Protein AF-A0A9X2WMZ4-F1 (afdb_monomer_lite)

pLDDT: mean 79.15, std 19.43, range [37.97, 97.25]

Secondary structure (DSSP, 8-state):
-------------EEEEEEEETTEEEEEEEETTEEEEE---B-HHHHHHHHHHHHTTPPP-TT--TT-----

Organism: NCBI:txid2952222

Structure (mmCIF, N/CA/C/O backbone):
data_AF-A0A9X2WMZ4-F1
#
_entry.id   AF-A0A9X2WMZ4-F1
#
loop_
_atom_site.group_PDB
_atom_site.id
_atom_site.type_symbol
_atom_site.label_atom_id
_atom_site.label_alt_id
_atom_site.label_comp_id
_atom_site.label_asym_id
_atom_site.label_entity_id
_atom_site.label_seq_id
_atom_site.pdbx_PDB_ins_code
_atom_site.Cartn_x
_atom_site.Cartn_y
_atom_site.Cartn_z
_atom_site.occupancy
_atom_site.B_iso_or_equiv
_atom_site.auth_seq_id
_atom_site.auth_comp_id
_atom_site.auth_asym_id
_atom_site.auth_ato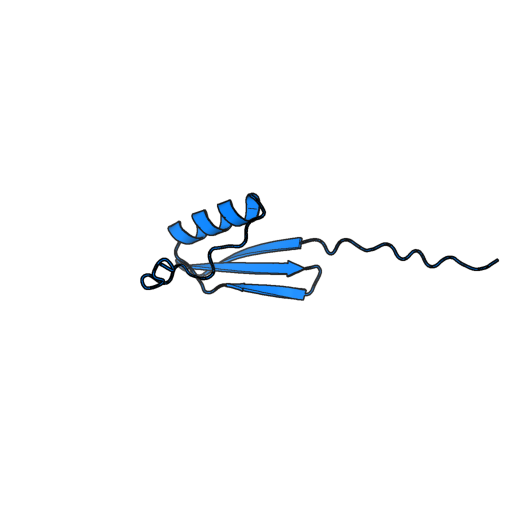m_id
_atom_site.pdbx_PDB_model_num
ATOM 1 N N . MET A 1 1 ? 25.171 -0.790 -42.989 1.00 37.97 1 MET A N 1
ATOM 2 C CA . MET A 1 1 ? 25.008 -1.520 -41.714 1.00 37.97 1 MET A CA 1
ATOM 3 C C . MET A 1 1 ? 24.004 -0.751 -40.882 1.00 37.97 1 MET A C 1
ATOM 5 O O . MET A 1 1 ? 24.351 0.261 -40.291 1.00 37.97 1 MET A O 1
ATOM 9 N N . THR A 1 2 ? 22.740 -1.153 -40.960 1.00 40.72 2 THR A N 1
ATOM 10 C CA . THR A 1 2 ? 21.633 -0.502 -40.256 1.00 40.72 2 THR A CA 1
ATOM 11 C C . THR A 1 2 ? 21.686 -0.959 -38.805 1.00 40.72 2 THR A C 1
ATOM 13 O O . THR A 1 2 ? 21.565 -2.154 -38.543 1.00 40.72 2 THR A O 1
ATOM 16 N N . GLN A 1 3 ? 21.953 -0.037 -37.881 1.00 46.91 3 GLN A N 1
ATOM 17 C CA . GLN A 1 3 ? 21.885 -0.327 -36.454 1.00 46.91 3 GLN A CA 1
ATOM 18 C C . GLN A 1 3 ? 20.432 -0.635 -36.098 1.00 46.91 3 GLN A C 1
ATOM 20 O O . GLN A 1 3 ? 19.556 0.215 -36.239 1.00 46.91 3 GLN A O 1
ATOM 25 N N . LEU A 1 4 ? 20.188 -1.884 -35.710 1.00 49.47 4 LEU A N 1
ATOM 26 C CA . LEU A 1 4 ? 18.936 -2.322 -35.116 1.00 49.47 4 LEU A CA 1
ATOM 27 C C . LEU A 1 4 ? 18.878 -1.684 -33.730 1.00 49.47 4 LEU A C 1
ATOM 29 O O . LEU A 1 4 ? 19.705 -1.978 -32.872 1.00 49.47 4 LEU A O 1
ATOM 33 N N . SER A 1 5 ? 17.950 -0.755 -33.546 1.00 53.41 5 SER A N 1
ATOM 34 C CA . SER A 1 5 ? 17.600 -0.223 -32.240 1.00 53.41 5 SER A CA 1
ATOM 35 C C . SER A 1 5 ? 17.129 -1.386 -31.374 1.00 53.41 5 SER A C 1
ATOM 37 O O . SER A 1 5 ? 16.062 -1.950 -31.619 1.00 53.41 5 SER A O 1
ATOM 39 N N . ASP A 1 6 ? 17.941 -1.742 -30.376 1.00 54.81 6 ASP A N 1
ATOM 40 C CA . ASP A 1 6 ? 17.553 -2.600 -29.261 1.00 54.81 6 ASP A CA 1
ATOM 41 C C . ASP A 1 6 ? 16.387 -1.920 -28.540 1.00 54.81 6 ASP A C 1
ATOM 43 O O . ASP A 1 6 ? 16.545 -1.151 -27.592 1.00 54.81 6 ASP A O 1
ATOM 47 N N . ASN A 1 7 ? 15.176 -2.180 -29.025 1.00 53.19 7 ASN A N 1
ATOM 48 C CA . ASN A 1 7 ? 13.942 -1.859 -28.337 1.00 53.19 7 ASN A CA 1
ATOM 49 C C . ASN A 1 7 ? 13.753 -2.915 -27.244 1.00 53.19 7 ASN A C 1
ATOM 51 O O . ASN A 1 7 ? 12.816 -3.712 -27.272 1.00 53.19 7 ASN A O 1
ATOM 55 N N . SER A 1 8 ? 14.710 -2.964 -26.314 1.00 54.84 8 SER A N 1
ATOM 56 C CA . SER A 1 8 ? 14.554 -3.684 -25.066 1.00 54.84 8 SER A CA 1
ATOM 57 C C . SER A 1 8 ? 13.376 -3.023 -24.373 1.00 54.84 8 SER A C 1
ATOM 59 O O . SER A 1 8 ? 13.462 -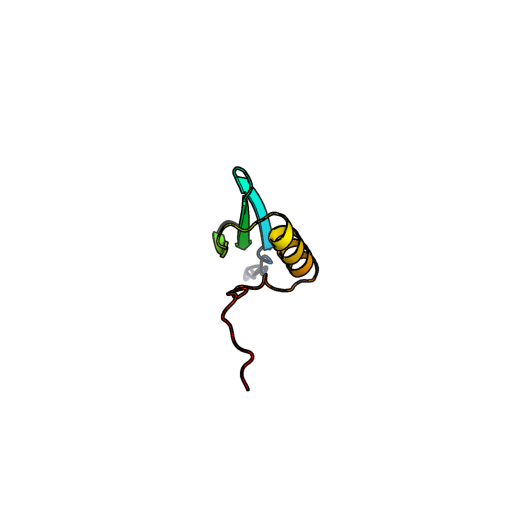1.878 -23.923 1.00 54.84 8 SER A O 1
ATOM 61 N N . LEU A 1 9 ? 12.232 -3.706 -24.383 1.00 58.12 9 LEU A N 1
ATOM 62 C CA . LEU A 1 9 ? 11.123 -3.415 -23.494 1.00 58.12 9 LEU A CA 1
ATOM 63 C C . LEU A 1 9 ? 11.699 -3.565 -22.091 1.00 58.12 9 LEU A C 1
ATOM 65 O O . LEU A 1 9 ? 11.711 -4.660 -21.539 1.00 58.12 9 LEU A O 1
ATOM 69 N N . VAL A 1 10 ? 12.267 -2.483 -21.557 1.00 59.47 10 VAL A N 1
ATOM 70 C CA . VAL A 1 10 ? 12.701 -2.425 -20.171 1.00 59.47 10 VAL A CA 1
ATOM 71 C C . VAL A 1 10 ? 11.433 -2.691 -19.387 1.00 59.47 10 VAL A C 1
ATOM 73 O O . VAL A 1 10 ? 10.576 -1.810 -19.287 1.00 59.47 10 VAL A O 1
ATOM 76 N N . GLU A 1 11 ? 11.267 -3.931 -18.923 1.00 61.09 11 GLU A N 1
ATOM 77 C CA . GLU A 1 11 ? 10.204 -4.289 -18.005 1.00 61.09 11 GLU A CA 1
ATOM 78 C C . GLU A 1 11 ? 10.300 -3.277 -16.877 1.00 61.09 11 GLU A C 1
ATOM 80 O O . GLU A 1 11 ? 11.287 -3.227 -16.132 1.00 61.09 11 GLU A O 1
ATOM 85 N N . LYS A 1 12 ? 9.327 -2.365 -16.837 1.00 71.94 12 LYS A N 1
ATOM 86 C CA . LYS A 1 12 ? 9.295 -1.331 -15.818 1.00 71.94 12 LYS A CA 1
ATOM 87 C C . LYS A 1 12 ? 9.156 -2.076 -14.508 1.00 71.94 12 LYS A C 1
ATOM 89 O O . LYS A 1 12 ? 8.094 -2.624 -14.231 1.00 71.94 12 LYS A O 1
ATOM 94 N N . LYS A 1 13 ? 10.249 -2.134 -13.744 1.00 84.81 13 LYS A N 1
ATOM 95 C CA . LYS A 1 13 ? 10.276 -2.814 -12.454 1.00 84.81 13 LYS A CA 1
ATOM 96 C C . LYS A 1 13 ? 9.146 -2.252 -11.607 1.00 84.81 13 LYS A C 1
ATOM 98 O O . LYS A 1 13 ? 9.107 -1.052 -11.323 1.00 84.81 13 LYS A O 1
ATOM 103 N N . GLU A 1 14 ? 8.219 -3.126 -11.253 1.00 90.12 14 GLU A N 1
ATOM 104 C CA . GLU A 1 14 ? 7.157 -2.803 -10.325 1.00 90.12 14 GLU A CA 1
ATOM 105 C C . GLU A 1 14 ? 7.723 -2.814 -8.907 1.00 90.12 14 GLU A C 1
ATOM 107 O O . GLU A 1 14 ? 8.424 -3.743 -8.503 1.00 90.12 14 GLU A O 1
ATOM 112 N N . LYS A 1 15 ? 7.427 -1.760 -8.149 1.00 93.62 15 LYS A N 1
ATOM 113 C CA . LYS A 1 15 ? 7.836 -1.622 -6.754 1.00 93.62 15 LYS A CA 1
ATOM 114 C C . LYS A 1 15 ? 6.649 -1.155 -5.929 1.00 93.62 15 LYS A C 1
ATOM 116 O O . LYS A 1 15 ? 6.051 -0.125 -6.224 1.00 93.62 15 LYS A O 1
ATOM 121 N N . TRP A 1 16 ? 6.366 -1.870 -4.850 1.00 94.94 16 TRP A N 1
ATOM 122 C CA . TRP A 1 16 ? 5.426 -1.428 -3.827 1.00 94.94 16 TRP A CA 1
ATOM 123 C C . TRP A 1 16 ? 6.182 -0.870 -2.630 1.00 94.94 16 TRP A C 1
ATOM 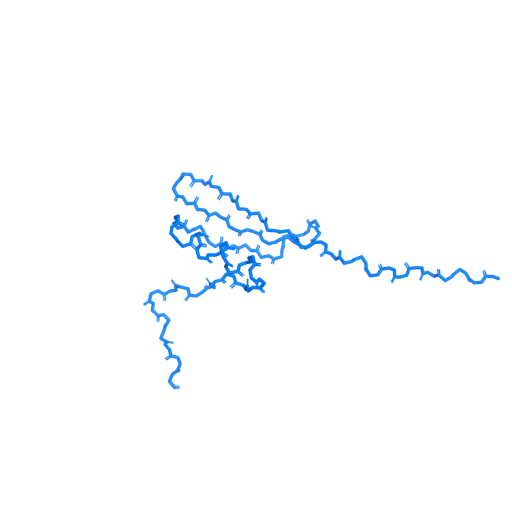125 O O . TRP A 1 16 ? 7.157 -1.460 -2.167 1.00 94.94 16 TRP A O 1
ATOM 135 N N . VAL A 1 17 ? 5.735 0.284 -2.148 1.00 95.62 17 VAL A N 1
ATOM 136 C CA . VAL A 1 17 ? 6.281 0.957 -0.971 1.00 95.62 17 VAL A CA 1
ATOM 137 C C . VAL A 1 17 ? 5.193 1.008 0.092 1.00 95.62 17 VAL A C 1
ATOM 139 O O . VAL A 1 17 ? 4.069 1.418 -0.199 1.00 95.62 17 VAL A O 1
ATOM 142 N N . ILE A 1 18 ? 5.543 0.573 1.305 1.00 96.19 18 ILE A N 1
ATOM 143 C CA . ILE A 1 18 ? 4.675 0.597 2.482 1.00 96.19 18 ILE A CA 1
ATOM 144 C C . ILE A 1 18 ? 5.321 1.513 3.517 1.00 96.19 18 ILE A C 1
ATOM 146 O O . ILE A 1 18 ? 6.424 1.236 3.987 1.00 96.19 18 ILE A O 1
ATOM 150 N N . GLU A 1 19 ? 4.633 2.585 3.884 1.00 97.25 19 GLU A N 1
ATOM 151 C CA . GLU A 1 19 ? 5.109 3.561 4.866 1.00 97.25 19 GLU A CA 1
ATOM 152 C C . GLU A 1 19 ? 4.188 3.562 6.082 1.00 97.25 19 GLU A C 1
ATOM 154 O O . GLU A 1 19 ? 2.967 3.561 5.939 1.00 97.25 19 GLU A O 1
ATOM 159 N N . LYS A 1 20 ? 4.760 3.575 7.289 1.00 96.69 20 LYS A N 1
ATOM 160 C CA . LYS A 1 20 ? 4.001 3.692 8.539 1.00 96.69 20 LYS A CA 1
ATOM 161 C C . LYS A 1 20 ? 4.093 5.120 9.057 1.00 96.69 20 LYS A C 1
ATOM 163 O O . LYS A 1 20 ? 5.186 5.614 9.328 1.00 96.69 20 LYS A O 1
ATOM 168 N N . THR A 1 21 ? 2.946 5.750 9.272 1.00 94.56 21 THR A N 1
ATOM 169 C CA . THR A 1 21 ? 2.839 7.092 9.850 1.00 94.56 21 THR A CA 1
ATOM 170 C C . THR A 1 21 ? 1.885 7.030 11.036 1.00 94.56 21 THR A C 1
ATOM 172 O O . THR A 1 21 ? 0.675 6.861 10.881 1.00 94.56 2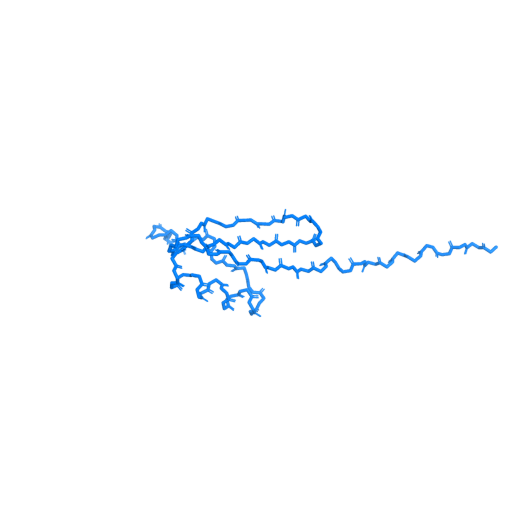1 THR A O 1
ATOM 175 N N . GLY A 1 22 ? 2.435 7.107 12.251 1.00 94.31 22 GLY A N 1
ATOM 176 C CA . GLY A 1 22 ? 1.672 6.846 13.473 1.00 94.31 22 GLY A CA 1
ATOM 177 C C . GLY A 1 22 ? 1.141 5.409 13.497 1.00 94.31 22 GLY A C 1
ATOM 178 O O . GLY A 1 22 ? 1.921 4.454 13.455 1.00 94.31 22 GLY A O 1
ATOM 179 N N . GLU A 1 23 ? -0.181 5.261 13.553 1.00 94.31 23 GLU A N 1
ATOM 180 C CA . GLU A 1 23 ? -0.890 3.970 13.558 1.00 94.31 23 GLU A CA 1
ATOM 181 C C . GLU A 1 23 ? -1.411 3.550 12.177 1.00 94.31 23 GLU A C 1
ATOM 183 O O . GLU A 1 23 ? -2.048 2.503 12.045 1.00 94.31 23 GLU A O 1
ATOM 188 N N . LYS A 1 24 ? -1.161 4.358 11.140 1.00 94.81 24 LYS A N 1
ATOM 189 C CA . LYS A 1 24 ? -1.650 4.091 9.789 1.00 94.81 24 LYS A CA 1
ATOM 190 C C . LYS A 1 24 ? -0.537 3.725 8.820 1.00 94.81 24 LYS A C 1
ATOM 192 O O . LYS A 1 24 ? 0.621 4.095 9.010 1.00 94.81 24 LYS A O 1
ATOM 197 N N . TYR A 1 25 ? -0.922 3.007 7.773 1.00 95.94 25 TYR A N 1
ATOM 198 C CA . TYR A 1 25 ? -0.042 2.504 6.730 1.00 95.94 25 TYR A CA 1
ATOM 199 C C . TYR A 1 25 ? -0.472 3.037 5.371 1.00 95.94 25 TYR A C 1
ATOM 201 O O . TYR A 1 25 ? -1.642 2.937 5.004 1.00 95.94 25 TYR A O 1
ATOM 209 N N . HIS A 1 26 ? 0.483 3.572 4.623 1.00 94.56 26 HIS A N 1
ATOM 210 C CA . HIS A 1 26 ? 0.309 4.072 3.269 1.00 94.56 26 HIS A CA 1
ATOM 211 C C . HIS A 1 26 ? 0.934 3.099 2.276 1.00 94.56 26 HIS A C 1
ATOM 213 O O . HIS A 1 26 ? 2.045 2.622 2.496 1.00 94.56 26 HIS A O 1
ATOM 219 N N . PHE A 1 27 ? 0.227 2.827 1.181 1.00 94.81 27 PHE A N 1
ATOM 220 C CA . PHE A 1 27 ? 0.707 1.974 0.099 1.00 94.81 27 PHE A CA 1
ATOM 221 C C . PHE A 1 27 ? 0.817 2.789 -1.182 1.00 94.81 27 PHE A C 1
ATOM 223 O O . PHE A 1 27 ? -0.138 3.458 -1.587 1.00 94.81 27 PHE A O 1
ATOM 230 N N . THR A 1 28 ? 1.966 2.682 -1.838 1.00 94.75 28 THR A N 1
ATOM 231 C CA . THR A 1 28 ? 2.230 3.349 -3.112 1.00 94.75 28 THR A CA 1
ATOM 232 C C . THR A 1 28 ? 2.840 2.363 -4.096 1.00 94.75 28 THR A C 1
ATOM 234 O O . THR A 1 28 ? 3.839 1.706 -3.792 1.00 94.75 28 THR A O 1
ATOM 237 N N . ARG A 1 29 ? 2.251 2.278 -5.290 1.00 93.94 29 ARG A N 1
ATOM 238 C CA . ARG A 1 29 ? 2.744 1.471 -6.407 1.00 93.94 29 ARG A CA 1
ATOM 239 C C . ARG A 1 29 ? 3.570 2.340 -7.339 1.00 93.94 29 ARG A C 1
ATOM 241 O O . ARG A 1 29 ? 3.095 3.364 -7.827 1.00 93.94 29 ARG A O 1
ATOM 248 N N . TRP A 1 30 ? 4.777 1.891 -7.632 1.00 93.81 30 TRP A N 1
ATOM 249 C CA . TRP A 1 30 ? 5.712 2.527 -8.548 1.00 93.81 30 TRP A CA 1
ATOM 250 C C . TRP A 1 30 ? 5.934 1.630 -9.761 1.00 93.81 30 TRP A C 1
ATOM 252 O O . TRP A 1 30 ? 6.136 0.423 -9.613 1.00 93.81 30 TRP A O 1
ATOM 262 N N . LEU A 1 31 ? 5.934 2.228 -10.949 1.00 91.81 31 LEU A N 1
ATOM 263 C CA . LEU A 1 31 ? 6.323 1.576 -12.198 1.00 91.81 31 LEU A CA 1
ATOM 264 C C . LEU A 1 31 ? 7.549 2.310 -12.748 1.00 91.81 31 LEU A C 1
ATOM 266 O O . LEU A 1 31 ? 7.427 3.352 -13.395 1.00 91.81 31 LEU A O 1
ATOM 270 N N . GLY A 1 32 ? 8.740 1.788 -12.441 1.00 88.50 32 GLY A N 1
ATOM 271 C CA . GLY A 1 32 ? 9.984 2.549 -12.581 1.00 88.50 32 GLY A CA 1
ATOM 272 C C . GLY A 1 32 ? 10.028 3.720 -11.591 1.00 88.50 32 GLY A C 1
ATOM 273 O O . GLY A 1 32 ? 9.785 3.533 -10.399 1.00 88.50 32 GLY A O 1
ATOM 274 N N . ASP A 1 33 ? 10.294 4.927 -12.091 1.00 87.62 33 ASP A N 1
ATOM 275 C CA . ASP A 1 33 ? 10.427 6.142 -11.269 1.00 87.62 33 ASP A CA 1
ATOM 276 C C . ASP A 1 33 ? 9.118 6.935 -11.120 1.00 87.62 33 ASP A C 1
ATOM 278 O O . ASP A 1 33 ? 9.094 8.001 -10.509 1.00 87.62 33 ASP A O 1
ATOM 282 N N . GLN A 1 34 ? 8.012 6.422 -11.666 1.00 89.56 34 GLN A N 1
ATOM 283 C CA . GLN A 1 34 ? 6.707 7.070 -11.590 1.00 89.56 34 GLN A CA 1
ATOM 284 C C . GLN A 1 34 ? 5.801 6.364 -10.580 1.00 89.56 34 GLN A C 1
ATOM 286 O O . GLN A 1 34 ? 5.612 5.145 -10.641 1.00 89.56 34 GLN A O 1
ATOM 291 N N . VAL A 1 35 ? 5.175 7.146 -9.698 1.00 90.75 35 VAL A N 1
ATOM 292 C CA . VAL A 1 35 ? 4.043 6.679 -8.890 1.00 90.75 35 VAL A CA 1
ATOM 293 C C . VAL A 1 35 ? 2.862 6.413 -9.816 1.00 90.75 35 VAL A C 1
ATOM 295 O O . VAL A 1 35 ? 2.362 7.322 -10.477 1.00 90.75 35 VAL A O 1
ATOM 298 N N . HIS A 1 36 ? 2.429 5.159 -9.868 1.00 89.56 36 HIS A N 1
ATOM 299 C CA . HIS A 1 36 ? 1.286 4.730 -10.663 1.00 89.56 36 HIS A CA 1
ATOM 300 C C . HIS A 1 36 ? -0.009 4.755 -9.851 1.00 89.56 36 HIS A C 1
ATOM 302 O O . HIS A 1 36 ? -1.039 5.202 -10.345 1.00 89.56 36 HIS A O 1
ATOM 308 N N . GLU A 1 37 ? 0.045 4.305 -8.596 1.00 89.44 37 GLU A N 1
ATOM 309 C CA . GLU A 1 37 ? -1.114 4.256 -7.702 1.00 89.44 37 GLU A CA 1
ATOM 310 C C . GLU A 1 37 ? -0.700 4.673 -6.291 1.00 89.44 37 GLU A C 1
ATOM 312 O O . GLU A 1 37 ? 0.397 4.351 -5.831 1.00 89.44 37 GLU A O 1
ATOM 317 N N . SER A 1 38 ? -1.603 5.345 -5.583 1.00 90.50 38 SER A N 1
ATOM 318 C CA . SER A 1 38 ? -1.470 5.628 -4.157 1.00 90.50 38 SER A CA 1
ATOM 319 C C . SER A 1 38 ? -2.801 5.360 -3.470 1.00 90.50 38 SER A C 1
ATOM 321 O O . SER A 1 38 ? -3.862 5.696 -4.000 1.00 90.50 38 SER A O 1
ATOM 323 N N . TYR A 1 39 ? -2.738 4.718 -2.309 1.00 88.75 39 TYR A N 1
ATOM 324 C CA . TYR A 1 39 ? -3.902 4.289 -1.547 1.00 88.75 39 TYR A CA 1
ATOM 325 C C . TYR A 1 39 ? -4.045 5.135 -0.282 1.00 88.75 39 TYR A C 1
ATOM 327 O O . TYR A 1 39 ? -3.060 5.590 0.304 1.00 88.75 39 TYR A O 1
ATOM 335 N N . ALA A 1 40 ? -5.290 5.325 0.160 1.00 88.81 40 ALA A N 1
ATOM 336 C CA . ALA A 1 40 ? -5.566 6.003 1.419 1.00 88.81 40 ALA A CA 1
ATOM 337 C C . ALA A 1 40 ? -4.927 5.245 2.601 1.00 88.81 40 ALA A C 1
ATOM 339 O O . ALA A 1 40 ? -4.874 4.014 2.571 1.00 88.81 40 ALA A O 1
ATOM 340 N N . PRO A 1 41 ? -4.470 5.948 3.652 1.00 92.44 41 PRO A N 1
ATOM 341 C CA . PRO A 1 41 ? -3.902 5.302 4.826 1.00 92.44 41 PRO A CA 1
ATOM 342 C C . PRO A 1 41 ? -4.886 4.370 5.536 1.00 92.44 41 PRO A C 1
ATOM 344 O O . PRO A 1 41 ? -5.993 4.775 5.908 1.00 92.44 41 PRO A O 1
ATOM 347 N N . VAL A 1 42 ? -4.436 3.150 5.810 1.00 92.06 42 VAL A N 1
ATOM 348 C CA . VAL A 1 42 ? -5.232 2.088 6.440 1.00 92.06 42 VAL A CA 1
ATOM 349 C C . VAL A 1 42 ? -4.687 1.696 7.815 1.00 92.06 42 VAL A C 1
ATOM 351 O O . VAL A 1 42 ? -3.553 2.026 8.157 1.00 92.06 42 VAL A O 1
ATOM 354 N N . SER A 1 43 ? -5.498 1.017 8.631 1.00 94.56 43 SER A N 1
ATOM 355 C CA . SER A 1 43 ? -5.046 0.422 9.896 1.00 94.56 43 SER A CA 1
ATOM 356 C C . SER A 1 43 ? -4.112 -0.770 9.653 1.00 94.56 43 SER A C 1
ATOM 358 O O . SER A 1 43 ? -4.031 -1.291 8.540 1.00 94.56 43 SER A O 1
ATOM 360 N N . GLN A 1 44 ? -3.426 -1.228 10.703 1.00 95.25 44 GLN A N 1
ATOM 361 C CA . GLN A 1 44 ? -2.505 -2.368 10.636 1.00 95.25 44 GLN A CA 1
ATOM 362 C C . GLN A 1 44 ? -3.159 -3.646 10.082 1.00 95.25 44 GLN A C 1
ATOM 364 O O . GLN A 1 44 ? -2.567 -4.313 9.235 1.00 95.25 44 GLN A O 1
ATOM 369 N N . ASP A 1 45 ? -4.382 -3.965 10.510 1.00 92.75 45 ASP A N 1
ATOM 370 C CA . ASP A 1 45 ? -5.070 -5.190 10.080 1.00 92.75 45 ASP A CA 1
ATOM 371 C C . ASP A 1 45 ? -5.358 -5.172 8.573 1.00 92.75 45 ASP A C 1
ATOM 373 O O . ASP A 1 45 ? -5.075 -6.129 7.851 1.00 92.75 45 ASP A O 1
ATOM 377 N N . VAL A 1 46 ? -5.847 -4.035 8.070 1.00 92.50 46 VAL A N 1
ATOM 378 C CA . VAL A 1 46 ? -6.125 -3.843 6.641 1.00 92.50 46 VAL A CA 1
ATOM 379 C C . VAL A 1 46 ? -4.824 -3.796 5.833 1.00 92.50 46 VAL A C 1
ATOM 381 O O . VAL A 1 46 ? -4.767 -4.348 4.735 1.00 92.50 46 VAL A O 1
ATOM 384 N N . ALA A 1 47 ? -3.752 -3.215 6.384 1.00 94.00 47 ALA A N 1
ATOM 385 C CA . ALA A 1 47 ? -2.429 -3.222 5.760 1.00 94.00 47 ALA A CA 1
ATOM 386 C C . ALA A 1 47 ? -1.908 -4.650 5.532 1.00 94.00 47 ALA A C 1
ATOM 388 O O . ALA A 1 47 ? -1.321 -4.927 4.486 1.00 94.00 47 ALA A O 1
ATOM 389 N N . GLY A 1 48 ? -2.161 -5.570 6.469 1.00 94.75 48 GLY A N 1
ATOM 390 C CA . GLY A 1 48 ? -1.822 -6.986 6.310 1.00 94.75 48 GLY A CA 1
ATOM 391 C C . GLY A 1 48 ? -2.541 -7.634 5.124 1.00 94.75 48 GLY A C 1
ATOM 392 O O . GLY A 1 48 ? -1.913 -8.323 4.320 1.00 94.75 48 GLY A O 1
ATOM 393 N N . ILE A 1 49 ? -3.837 -7.349 4.963 1.00 93.06 49 ILE A N 1
ATOM 394 C CA . ILE A 1 49 ? -4.637 -7.825 3.823 1.00 93.06 49 ILE A CA 1
ATOM 395 C C . ILE A 1 49 ? -4.087 -7.260 2.508 1.00 93.06 49 ILE A C 1
ATOM 397 O O . ILE A 1 49 ? -3.915 -8.001 1.540 1.00 93.06 49 ILE A O 1
ATOM 401 N N . TYR A 1 50 ? -3.768 -5.963 2.477 1.00 93.44 50 TYR A N 1
ATOM 402 C CA . TYR A 1 50 ? -3.213 -5.302 1.294 1.00 93.44 50 TYR A CA 1
ATOM 403 C C . TYR A 1 50 ? -1.875 -5.921 0.893 1.00 93.44 50 TYR A C 1
ATOM 405 O O . TYR A 1 50 ? -1.687 -6.275 -0.269 1.00 93.44 50 TYR A O 1
ATOM 413 N N . ALA A 1 51 ? -0.965 -6.098 1.853 1.00 94.06 51 ALA A N 1
ATOM 414 C CA . ALA A 1 51 ? 0.339 -6.701 1.611 1.00 94.06 51 ALA A CA 1
ATOM 415 C C . ALA A 1 51 ? 0.211 -8.131 1.066 1.00 94.06 51 ALA A C 1
ATOM 417 O O . ALA A 1 51 ? 0.872 -8.475 0.087 1.00 94.06 51 ALA A O 1
ATOM 418 N N . ALA A 1 52 ? -0.674 -8.947 1.646 1.00 94.44 52 ALA A N 1
ATOM 419 C CA . ALA A 1 52 ? -0.917 -10.306 1.172 1.00 94.44 52 ALA A CA 1
ATOM 420 C C . ALA A 1 52 ? -1.472 -10.334 -0.263 1.00 94.44 52 ALA A C 1
ATOM 422 O O . ALA A 1 52 ? -1.016 -11.143 -1.069 1.00 94.44 52 ALA A O 1
ATOM 423 N N . ALA A 1 53 ? -2.412 -9.441 -0.595 1.00 91.00 53 ALA A N 1
ATOM 424 C CA . ALA A 1 53 ? -2.965 -9.322 -1.943 1.00 91.00 53 ALA A CA 1
ATOM 425 C C . ALA A 1 53 ? -1.887 -8.928 -2.967 1.00 91.00 53 ALA A C 1
ATOM 427 O O . ALA A 1 53 ? -1.747 -9.600 -3.988 1.00 91.00 53 ALA A O 1
ATOM 428 N N . ILE A 1 54 ? -1.077 -7.908 -2.654 1.00 92.69 54 ILE A N 1
ATOM 429 C CA . ILE A 1 54 ? 0.023 -7.434 -3.511 1.00 92.69 54 ILE A CA 1
ATOM 430 C C . ILE A 1 54 ? 1.022 -8.556 -3.798 1.00 92.69 54 ILE A C 1
ATOM 432 O O . ILE A 1 54 ? 1.390 -8.775 -4.949 1.00 92.69 54 ILE A O 1
ATOM 436 N N . VAL A 1 55 ? 1.453 -9.288 -2.764 1.00 93.31 55 VAL A N 1
ATOM 437 C CA . VAL A 1 55 ? 2.424 -10.388 -2.908 1.00 93.31 55 VAL A CA 1
ATOM 438 C C . VAL A 1 55 ? 1.882 -11.508 -3.799 1.00 93.31 55 VAL A C 1
ATOM 440 O O . VAL A 1 55 ? 2.647 -12.152 -4.512 1.00 93.31 55 VAL A O 1
ATOM 443 N N . GLN A 1 56 ? 0.567 -11.719 -3.800 1.00 92.06 56 GLN A N 1
ATOM 444 C CA . GLN A 1 56 ? -0.102 -12.693 -4.664 1.00 92.06 56 GLN A CA 1
ATOM 445 C C . GLN A 1 56 ? -0.378 -12.168 -6.086 1.00 92.06 56 GLN A C 1
ATOM 447 O O . GLN A 1 56 ? -0.950 -12.890 -6.898 1.00 92.06 56 GLN A O 1
ATOM 452 N N . GLY A 1 57 ? 0.025 -10.934 -6.408 1.00 89.25 57 GLY A N 1
ATOM 453 C CA . GLY A 1 57 ? -0.198 -10.314 -7.717 1.00 89.25 57 GLY A CA 1
ATOM 454 C C . GLY A 1 57 ? -1.589 -9.699 -7.896 1.00 89.25 57 GLY A C 1
ATOM 455 O O . GLY A 1 57 ? -1.950 -9.313 -9.008 1.00 89.25 57 GLY A O 1
ATOM 456 N N . PHE A 1 58 ? -2.375 -9.586 -6.824 1.00 88.31 58 PHE A N 1
ATOM 457 C CA . PHE A 1 58 ? -3.661 -8.896 -6.836 1.00 88.31 58 PHE A CA 1
ATOM 458 C C . PHE A 1 58 ? -3.500 -7.423 -6.464 1.00 88.31 58 PHE A C 1
ATOM 460 O O . PHE A 1 58 ? -2.568 -7.022 -5.766 1.00 88.31 58 PHE A O 1
ATOM 467 N N . GLN A 1 59 ? -4.452 -6.598 -6.896 1.00 83.44 59 GLN A N 1
ATOM 468 C CA . GLN A 1 59 ? -4.519 -5.222 -6.418 1.00 83.44 59 GLN A CA 1
ATOM 469 C C . GLN A 1 59 ? -5.095 -5.180 -4.996 1.00 83.44 59 GLN A C 1
ATOM 471 O O . GLN A 1 59 ? -6.025 -5.938 -4.697 1.00 83.44 59 GLN A O 1
ATOM 476 N N . PRO A 1 60 ? -4.598 -4.280 -4.127 1.00 83.81 60 PRO A N 1
ATOM 477 C CA . PRO A 1 60 ? -5.238 -4.018 -2.851 1.00 83.81 60 PRO A CA 1
ATOM 478 C C . PRO A 1 60 ? -6.719 -3.676 -3.047 1.00 83.81 60 PRO A C 1
ATOM 480 O O . PRO A 1 60 ? -7.049 -2.942 -3.987 1.00 83.81 60 PRO A O 1
ATOM 483 N N . PRO A 1 61 ? -7.615 -4.160 -2.171 1.00 76.75 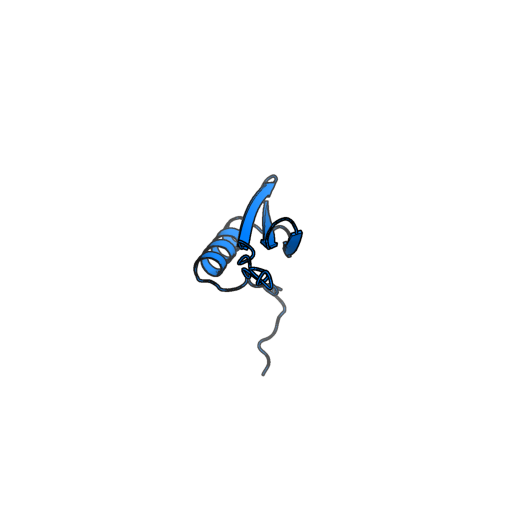61 PRO A N 1
ATOM 484 C CA . PRO A 1 61 ? -9.024 -3.804 -2.219 1.00 76.75 61 PRO A CA 1
ATOM 485 C C . PRO A 1 61 ? -9.197 -2.281 -2.211 1.00 76.75 61 PRO A C 1
ATOM 487 O O 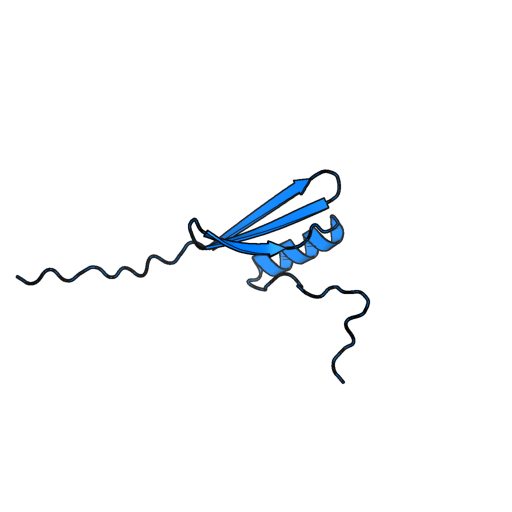. PRO A 1 61 ? -9.045 -1.632 -1.184 1.00 76.75 61 PRO A O 1
ATOM 490 N N . ARG A 1 62 ? -9.531 -1.688 -3.361 1.00 66.50 62 ARG A N 1
ATOM 491 C CA . ARG A 1 62 ? -9.792 -0.241 -3.469 1.00 66.50 62 ARG A CA 1
ATOM 492 C C . ARG A 1 62 ? -11.103 0.171 -2.790 1.00 66.50 62 ARG A C 1
ATOM 494 O O . ARG A 1 62 ? -11.325 1.357 -2.572 1.00 66.50 62 ARG A O 1
ATOM 501 N N . CYS A 1 63 ? -11.929 -0.815 -2.441 1.00 54.34 63 CYS A N 1
ATOM 502 C CA . CYS A 1 63 ? -13.325 -0.642 -2.070 1.00 54.34 63 CYS A CA 1
ATOM 503 C C . CYS A 1 63 ? -13.710 -1.452 -0.818 1.00 54.34 63 CYS A C 1
ATOM 505 O O . CYS A 1 63 ? -14.774 -2.055 -0.756 1.00 54.34 63 CYS A O 1
ATOM 507 N N . LEU A 1 64 ? -12.877 -1.462 0.230 1.00 50.19 64 LEU A N 1
ATOM 508 C CA . LEU A 1 64 ? -13.381 -1.802 1.573 1.00 50.19 64 LEU A CA 1
ATOM 509 C C . LEU A 1 64 ? -14.145 -0.605 2.171 1.00 50.19 64 LEU A C 1
ATOM 511 O O . LEU A 1 64 ? -13.923 -0.200 3.311 1.00 50.19 64 LEU A O 1
ATOM 515 N N . SER A 1 65 ? -15.046 0.001 1.397 1.00 46.75 65 SER A N 1
ATOM 516 C CA . SER A 1 65 ? -16.122 0.810 1.950 1.00 46.75 65 SER A CA 1
ATOM 517 C C . SER A 1 65 ? -17.066 -0.165 2.639 1.00 46.75 65 SER A C 1
ATOM 519 O O . SER A 1 65 ? -17.626 -1.051 2.004 1.00 46.75 65 SER A O 1
ATOM 521 N N . TYR A 1 66 ? -17.305 0.025 3.935 1.00 46.88 66 TYR A N 1
ATOM 522 C CA . TYR A 1 66 ? -18.325 -0.696 4.716 1.00 46.88 66 TYR A CA 1
ATOM 523 C C . TYR A 1 66 ? -19.736 -0.699 4.063 1.00 46.88 66 TYR A C 1
ATOM 525 O O . TYR A 1 66 ? -20.631 -1.413 4.504 1.00 46.88 66 TYR A O 1
ATOM 533 N N . LEU A 1 67 ? -19.944 0.092 3.004 1.00 53.78 67 LEU A N 1
ATOM 534 C CA . LEU A 1 67 ? -21.201 0.282 2.286 1.00 53.78 67 LEU A CA 1
ATOM 535 C C . LEU A 1 67 ? -21.193 -0.222 0.831 1.00 53.78 67 LEU A C 1
ATOM 537 O O . LEU A 1 67 ? -22.202 -0.042 0.147 1.00 53.78 67 LEU A O 1
ATOM 541 N N . ASP A 1 68 ? -20.119 -0.852 0.344 1.00 46.78 68 ASP A N 1
ATOM 542 C CA . ASP A 1 68 ? -20.136 -1.461 -0.990 1.00 46.78 68 ASP A CA 1
ATOM 543 C C . ASP A 1 68 ? -21.015 -2.717 -0.959 1.00 46.78 68 ASP A C 1
ATOM 545 O O . ASP A 1 68 ? -20.635 -3.778 -0.461 1.00 46.78 68 ASP A O 1
ATOM 549 N N . LYS A 1 69 ? -22.253 -2.581 -1.447 1.00 47.97 69 LYS A N 1
ATOM 550 C CA . LYS A 1 69 ? -23.174 -3.706 -1.621 1.00 47.97 69 LYS A CA 1
ATOM 551 C C . LYS A 1 69 ? -22.643 -4.632 -2.714 1.00 47.97 69 LYS A C 1
ATOM 553 O O . LYS A 1 69 ? -22.235 -4.165 -3.775 1.00 47.97 69 LYS A O 1
ATOM 558 N N . LEU A 1 70 ? -22.739 -5.942 -2.474 1.00 49.97 70 LEU A N 1
ATOM 559 C CA . LEU A 1 70 ? -22.633 -6.949 -3.528 1.00 49.97 70 LEU A CA 1
ATOM 560 C C . LEU A 1 70 ? -23.618 -6.577 -4.640 1.00 49.97 70 LEU A C 1
ATOM 562 O O . LEU A 1 70 ? -24.807 -6.384 -4.373 1.00 49.97 70 LEU A O 1
ATOM 566 N N . VAL A 1 71 ? -23.105 -6.425 -5.860 1.00 49.31 71 VAL A N 1
ATOM 567 C CA . VAL A 1 71 ? -23.941 -6.237 -7.046 1.00 49.31 71 VAL A CA 1
ATOM 568 C C . VAL A 1 71 ? -24.801 -7.496 -7.165 1.00 49.31 71 VAL A C 1
ATOM 570 O O . VAL A 1 71 ? -24.260 -8.594 -7.294 1.00 49.31 71 VAL A O 1
ATOM 573 N N . GLY A 1 72 ? -26.111 -7.323 -6.981 1.00 40.16 72 GLY A N 1
ATOM 574 C CA . GLY A 1 72 ? -27.117 -8.369 -7.164 1.00 40.16 72 GLY A CA 1
ATOM 575 C C . GLY A 1 72 ? -27.393 -8.648 -8.629 1.00 40.16 72 GLY A C 1
ATOM 576 O O . GLY A 1 72 ? -27.155 -7.737 -9.455 1.00 40.16 72 GLY A O 1
#

Radius of gyration: 17.49 Å; chains: 1; bounding box: 52×20×55 Å

Sequence (72 aa):
MTQLSDNSLVEKKEKWVIEKTGEKYHFTRWLGDQVHESYAPVSQDVAGIYAAAIVQGFQPPRCLSYLDKLVG

Foldseek 3Di:
DDDDPPPPPPQQDWDWDWDDDPQWIKIFIDRHPDTPDTADTDGPVLVVVQVVQVVVVHHRPNDPPVPPDDDD